Protein AF-A0A1B5V958-F1 (afdb_monomer_lite)

pLDDT: mean 80.7, std 12.45, range [52.69, 96.69]

Organism: Ustilaginoidea virens (NCBI:txid1159556)

Structure (mmCIF, N/CA/C/O backbone):
data_AF-A0A1B5V958-F1
#
_entry.id   AF-A0A1B5V958-F1
#
loop_
_atom_site.group_PDB
_atom_site.id
_atom_site.type_symbol
_atom_site.label_atom_id
_atom_site.label_alt_id
_atom_site.label_comp_id
_atom_site.label_asym_id
_atom_site.label_entity_id
_atom_site.label_seq_id
_atom_site.pdbx_PDB_ins_code
_atom_site.Cartn_x
_atom_site.Cartn_y
_atom_site.Cartn_z
_atom_site.occupancy
_atom_site.B_iso_or_equiv
_atom_site.auth_seq_id
_atom_site.auth_comp_id
_atom_site.auth_asym_id
_atom_site.auth_atom_id
_atom_site.pdbx_PDB_model_num
ATOM 1 N N . MET A 1 1 ? 34.804 -24.065 -21.962 1.00 60.25 1 MET A N 1
ATOM 2 C CA . MET A 1 1 ? 35.078 -23.161 -23.095 1.00 60.25 1 MET A CA 1
ATOM 3 C C . MET A 1 1 ? 34.853 -21.756 -22.603 1.00 60.25 1 MET A C 1
ATOM 5 O O . MET A 1 1 ? 33.729 -21.274 -22.607 1.00 60.25 1 MET A O 1
ATOM 9 N N . ASP A 1 2 ? 35.911 -21.165 -22.068 1.00 54.91 2 ASP A N 1
ATOM 10 C CA . ASP A 1 2 ? 35.878 -19.837 -21.474 1.00 54.91 2 ASP A CA 1
ATOM 11 C C . ASP A 1 2 ? 35.999 -18.815 -22.601 1.00 54.91 2 ASP A C 1
ATOM 13 O O . ASP A 1 2 ? 37.068 -18.658 -23.192 1.00 54.91 2 ASP A O 1
ATOM 17 N N . TYR A 1 3 ? 34.895 -18.152 -22.944 1.00 64.25 3 TYR A N 1
ATOM 18 C CA . TYR A 1 3 ? 34.936 -17.037 -23.882 1.00 64.25 3 TYR A CA 1
ATOM 19 C C . TYR A 1 3 ? 35.673 -15.876 -23.208 1.00 64.25 3 TYR A C 1
ATOM 21 O O . TYR A 1 3 ? 35.127 -15.160 -22.369 1.00 64.25 3 TYR A O 1
ATOM 29 N N . ARG A 1 4 ? 36.961 -15.742 -23.519 1.00 58.91 4 ARG A N 1
ATOM 30 C CA . ARG A 1 4 ? 37.767 -14.568 -23.191 1.00 58.91 4 ARG A CA 1
ATOM 31 C C . ARG A 1 4 ? 37.649 -13.621 -24.387 1.00 58.91 4 ARG A C 1
ATOM 33 O O . ARG A 1 4 ? 38.234 -13.933 -25.421 1.00 58.91 4 ARG A O 1
ATOM 40 N N . PRO A 1 5 ? 36.900 -12.508 -24.295 1.00 63.00 5 PRO A N 1
ATOM 41 C CA . PRO A 1 5 ? 36.866 -11.537 -25.376 1.00 63.00 5 PRO A CA 1
ATOM 42 C C . PRO A 1 5 ? 38.249 -10.892 -25.485 1.00 63.00 5 PRO A C 1
ATOM 44 O O . PRO A 1 5 ? 38.697 -10.177 -24.586 1.00 63.00 5 PRO A O 1
ATOM 47 N N . THR A 1 6 ? 38.960 -11.198 -26.566 1.00 61.06 6 THR A N 1
ATOM 48 C CA . THR A 1 6 ? 40.213 -10.532 -26.915 1.00 61.06 6 THR A CA 1
ATOM 49 C C . THR A 1 6 ? 39.839 -9.133 -27.391 1.00 61.06 6 THR A C 1
ATOM 51 O O . THR A 1 6 ? 39.266 -8.994 -28.464 1.00 61.06 6 THR A O 1
ATOM 54 N N . ILE A 1 7 ? 40.097 -8.095 -26.591 1.00 56.62 7 ILE A N 1
ATOM 55 C CA . ILE A 1 7 ? 39.863 -6.710 -27.023 1.00 56.62 7 ILE A CA 1
ATOM 56 C C . ILE A 1 7 ? 40.881 -6.399 -28.129 1.00 56.62 7 ILE A C 1
ATOM 58 O O . ILE A 1 7 ? 42.045 -6.106 -27.848 1.00 56.62 7 ILE A O 1
ATOM 62 N N . GLN A 1 8 ? 40.472 -6.550 -29.389 1.00 57.44 8 GLN A N 1
ATOM 63 C CA . GLN A 1 8 ? 41.285 -6.223 -30.559 1.00 57.44 8 GLN A CA 1
ATOM 64 C C . GLN A 1 8 ? 41.275 -4.705 -30.806 1.00 57.44 8 GLN A C 1
ATOM 66 O O . GLN A 1 8 ? 40.425 -3.983 -30.290 1.00 57.44 8 GLN A O 1
ATOM 71 N N . SER A 1 9 ? 42.297 -4.216 -31.519 1.00 52.69 9 SER A N 1
ATOM 72 C CA . SER A 1 9 ? 42.660 -2.802 -31.719 1.00 52.69 9 SER A CA 1
ATOM 73 C C . SER A 1 9 ? 41.475 -1.821 -31.865 1.00 52.69 9 SER A C 1
ATOM 75 O O . SER A 1 9 ? 40.441 -2.182 -32.418 1.00 52.69 9 SER A O 1
ATOM 77 N N . PRO A 1 10 ? 41.626 -0.539 -31.468 1.00 60.00 10 PRO A N 1
ATOM 78 C CA . PRO A 1 10 ? 40.516 0.416 -31.306 1.00 60.00 10 PRO A CA 1
ATOM 79 C C . PRO A 1 10 ? 39.642 0.682 -32.548 1.00 60.00 10 PRO A C 1
ATOM 81 O O . PRO A 1 10 ? 38.552 1.226 -32.397 1.00 60.00 10 PRO A O 1
ATOM 84 N N . ALA A 1 11 ? 40.077 0.295 -33.754 1.00 56.94 11 ALA A N 1
ATOM 85 C CA . ALA A 1 11 ? 39.252 0.345 -34.963 1.00 56.94 11 ALA A CA 1
ATOM 86 C C . ALA A 1 11 ? 38.171 -0.756 -35.009 1.00 56.94 11 ALA A C 1
ATOM 88 O O . ALA A 1 11 ? 37.102 -0.515 -35.551 1.00 56.94 11 ALA A O 1
ATOM 89 N N . THR A 1 12 ? 38.426 -1.926 -34.413 1.00 64.44 12 THR A N 1
ATOM 90 C CA . THR A 1 12 ? 37.522 -3.095 -34.394 1.00 64.44 12 THR A CA 1
ATOM 91 C C . THR A 1 12 ? 36.619 -3.102 -33.160 1.00 64.44 12 THR A C 1
ATOM 93 O O . THR A 1 12 ? 35.487 -3.560 -33.224 1.00 64.44 12 THR A O 1
ATOM 96 N N . ALA A 1 13 ? 37.054 -2.471 -32.064 1.00 71.88 13 ALA A N 1
ATOM 97 C CA . ALA A 1 13 ? 36.281 -2.381 -30.823 1.00 71.88 13 ALA A CA 1
ATOM 98 C C . ALA A 1 13 ? 34.889 -1.740 -30.996 1.00 71.88 13 ALA A C 1
ATOM 100 O O . ALA A 1 13 ? 33.962 -2.046 -30.247 1.00 71.88 13 ALA A O 1
ATOM 101 N N . LYS A 1 14 ? 34.728 -0.831 -31.968 1.00 74.50 14 LYS A N 1
ATOM 102 C CA . LYS A 1 14 ? 33.423 -0.237 -32.281 1.00 74.50 14 LYS A CA 1
ATOM 103 C C . LYS A 1 14 ? 32.501 -1.244 -32.965 1.00 74.50 14 LYS A C 1
ATOM 105 O O . LYS A 1 14 ? 31.326 -1.274 -32.620 1.00 74.50 14 LYS A O 1
ATOM 110 N N . ASP A 1 15 ? 33.019 -2.033 -33.897 1.00 81.56 15 ASP A N 1
ATOM 111 C CA . ASP A 1 15 ? 32.241 -3.041 -34.620 1.00 81.56 15 ASP A CA 1
ATOM 112 C C . ASP A 1 15 ? 31.860 -4.195 -33.682 1.00 81.56 15 ASP A C 1
ATOM 114 O O . ASP A 1 15 ? 30.693 -4.572 -33.625 1.00 81.56 15 ASP A O 1
ATOM 118 N N . ASP A 1 16 ? 32.783 -4.620 -32.814 1.00 80.81 16 ASP A N 1
ATOM 119 C CA . ASP A 1 16 ? 32.522 -5.621 -31.773 1.00 80.81 16 ASP A CA 1
ATOM 120 C C . ASP A 1 16 ? 31.392 -5.181 -30.820 1.00 80.81 16 ASP A C 1
ATOM 122 O O . ASP A 1 16 ? 30.535 -5.978 -30.437 1.00 80.81 16 ASP A O 1
ATOM 126 N N . LEU A 1 17 ? 31.344 -3.894 -30.444 1.00 85.50 17 LEU A N 1
ATOM 127 C CA . LEU A 1 17 ? 30.254 -3.358 -29.618 1.00 85.50 17 LEU A CA 1
ATOM 128 C C . LEU A 1 17 ? 28.916 -3.293 -30.362 1.00 85.50 17 LEU A C 1
ATOM 130 O O . LEU A 1 17 ? 27.871 -3.462 -29.731 1.00 85.50 17 LEU A O 1
ATOM 134 N N . ILE A 1 18 ? 28.929 -3.042 -31.674 1.00 85.94 18 ILE A N 1
ATOM 135 C CA . ILE A 1 18 ? 27.713 -3.067 -32.494 1.00 85.94 18 ILE A CA 1
ATOM 136 C C . ILE A 1 18 ? 27.178 -4.495 -32.595 1.00 85.94 18 ILE A C 1
ATOM 138 O O . ILE A 1 18 ? 25.982 -4.697 -32.378 1.00 85.94 18 ILE A O 1
ATOM 142 N N . ASP A 1 19 ? 28.035 -5.482 -32.833 1.00 85.31 19 ASP A N 1
ATOM 143 C CA . ASP A 1 19 ? 27.635 -6.890 -32.901 1.00 85.31 19 ASP A CA 1
ATOM 144 C C . ASP A 1 19 ? 27.047 -7.374 -31.571 1.00 85.31 19 ASP A C 1
ATOM 146 O O . ASP A 1 19 ? 25.979 -7.993 -31.548 1.00 85.31 19 ASP A O 1
ATOM 150 N N . ILE A 1 20 ? 27.676 -7.007 -30.449 1.00 85.56 20 ILE A N 1
ATOM 151 C CA . ILE A 1 20 ? 27.151 -7.302 -29.111 1.00 85.56 20 ILE A CA 1
ATOM 152 C C . ILE A 1 20 ? 25.764 -6.682 -28.944 1.00 85.56 20 ILE A C 1
ATOM 154 O O . ILE A 1 20 ? 24.820 -7.407 -28.641 1.00 85.56 20 ILE A O 1
ATOM 158 N N . LEU A 1 21 ? 25.605 -5.376 -29.181 1.00 87.06 21 LEU A N 1
ATOM 159 C CA . LEU A 1 21 ? 24.332 -4.685 -28.957 1.00 87.06 21 LEU A CA 1
ATOM 160 C C . LEU A 1 21 ? 23.206 -5.213 -29.860 1.00 87.06 21 LEU A C 1
ATOM 162 O O . LEU A 1 21 ? 22.055 -5.261 -29.434 1.00 87.06 21 LEU A O 1
ATOM 166 N N . THR A 1 22 ? 23.536 -5.639 -31.079 1.00 86.69 22 THR A N 1
ATOM 167 C CA . THR A 1 22 ? 22.572 -6.189 -32.048 1.00 86.69 22 THR A CA 1
ATOM 168 C C . THR A 1 22 ? 22.161 -7.626 -31.707 1.00 86.69 22 THR A C 1
ATOM 170 O O . THR A 1 22 ? 21.081 -8.067 -32.095 1.00 86.69 22 THR A O 1
ATOM 173 N N . SER A 1 23 ? 22.996 -8.355 -30.962 1.00 88.94 23 SER A N 1
ATOM 174 C CA . SER A 1 23 ? 22.691 -9.709 -30.483 1.00 88.94 23 SER A CA 1
ATOM 175 C C . SER A 1 23 ? 21.815 -9.746 -29.225 1.00 88.94 23 SER A C 1
ATOM 177 O O . SER A 1 23 ? 21.237 -10.790 -28.920 1.00 88.94 23 SER A O 1
ATOM 179 N N . LEU A 1 24 ? 21.704 -8.624 -28.503 1.00 90.00 24 LEU A N 1
ATOM 180 C CA . LEU A 1 24 ? 20.885 -8.531 -27.298 1.00 90.00 24 LEU A CA 1
ATOM 181 C C . LEU A 1 24 ? 19.399 -8.460 -27.651 1.00 90.00 24 LEU A C 1
ATOM 183 O O . LEU A 1 24 ? 18.975 -7.747 -28.563 1.00 90.00 24 LEU A O 1
ATOM 187 N N . ASN A 1 25 ? 18.582 -9.159 -26.876 1.00 88.69 25 ASN A N 1
ATOM 188 C CA . ASN A 1 25 ? 17.139 -8.978 -26.887 1.00 88.69 25 ASN A CA 1
ATOM 189 C C . ASN A 1 25 ? 16.741 -7.831 -25.925 1.00 88.69 25 ASN A C 1
ATOM 191 O O . ASN A 1 25 ? 17.490 -7.504 -25.003 1.00 88.69 25 ASN A O 1
ATOM 195 N N . PRO A 1 26 ? 15.561 -7.197 -26.093 1.00 84.12 26 PRO A N 1
ATOM 196 C CA . PRO A 1 26 ? 15.160 -6.051 -25.265 1.00 84.12 26 PRO A CA 1
ATOM 197 C C . PRO A 1 26 ? 15.174 -6.320 -23.750 1.00 84.12 26 PRO A C 1
ATOM 199 O O . PRO A 1 26 ? 15.380 -5.404 -22.956 1.00 84.12 26 PRO A O 1
ATOM 202 N N . THR A 1 27 ? 14.964 -7.574 -23.348 1.00 85.50 27 THR A N 1
ATOM 203 C CA . THR A 1 27 ? 14.993 -8.033 -21.953 1.00 85.50 27 THR A CA 1
ATOM 204 C C . THR A 1 27 ? 16.396 -8.087 -21.358 1.00 85.50 27 THR A C 1
ATOM 206 O O . THR A 1 27 ? 16.525 -7.872 -20.157 1.00 85.50 27 THR A O 1
ATOM 209 N N . ASP A 1 28 ? 17.438 -8.303 -22.165 1.00 87.19 28 ASP A N 1
ATOM 210 C CA . ASP A 1 28 ? 18.832 -8.336 -21.692 1.00 87.19 28 ASP A CA 1
ATOM 211 C C . ASP A 1 28 ? 19.295 -6.973 -21.149 1.00 87.19 28 ASP A C 1
ATOM 213 O O . ASP A 1 28 ? 20.216 -6.892 -20.337 1.00 87.19 28 ASP A O 1
ATOM 217 N N . LEU A 1 29 ? 18.646 -5.891 -21.589 1.00 86.75 29 LEU A N 1
ATOM 218 C CA . LEU A 1 29 ? 18.909 -4.520 -21.149 1.00 86.75 29 LEU A CA 1
ATOM 219 C C . LEU A 1 29 ? 17.912 -4.031 -20.089 1.00 86.75 29 LEU A C 1
ATOM 221 O O . LEU A 1 29 ? 18.084 -2.945 -19.528 1.00 86.75 29 LEU A O 1
ATOM 225 N N . ALA A 1 30 ? 16.854 -4.797 -19.822 1.00 89.25 30 ALA A N 1
ATOM 226 C CA . ALA A 1 30 ? 15.836 -4.401 -18.868 1.00 89.25 30 ALA A CA 1
ATOM 227 C C . ALA A 1 30 ? 16.379 -4.537 -17.441 1.00 89.25 30 ALA A C 1
ATOM 229 O O . ALA A 1 30 ? 16.891 -5.579 -17.035 1.00 89.25 30 ALA A O 1
ATOM 230 N N . SER A 1 31 ? 16.235 -3.476 -16.646 1.00 86.06 31 SER A N 1
ATOM 231 C CA . SER A 1 31 ? 16.479 -3.584 -15.208 1.00 86.06 31 SER A CA 1
ATOM 232 C C . SER A 1 31 ? 15.431 -4.507 -14.576 1.00 86.06 31 SER A C 1
ATOM 234 O O . SER A 1 31 ? 14.266 -4.467 -14.986 1.00 86.06 31 SER A O 1
ATOM 236 N N . PRO A 1 32 ? 15.801 -5.320 -13.571 1.00 87.06 32 PRO A N 1
ATOM 237 C CA . PRO A 1 32 ? 14.835 -6.157 -12.881 1.00 87.06 32 PRO A CA 1
ATOM 238 C C . PRO A 1 32 ? 13.746 -5.289 -12.248 1.00 87.06 32 PRO A C 1
ATOM 240 O O . PRO A 1 32 ? 14.011 -4.199 -11.735 1.00 87.06 32 PRO A O 1
ATOM 243 N N . THR A 1 33 ? 12.509 -5.784 -12.262 1.00 89.50 33 THR A N 1
ATOM 244 C CA . THR A 1 33 ? 11.432 -5.156 -11.498 1.00 89.50 33 THR A CA 1
ATOM 245 C C . THR A 1 33 ? 11.793 -5.196 -10.015 1.00 89.50 33 THR A C 1
ATOM 247 O O . THR A 1 33 ? 12.207 -6.234 -9.497 1.00 89.50 33 THR A O 1
ATOM 250 N N . GLY A 1 34 ? 11.659 -4.054 -9.338 1.00 90.56 34 GLY A N 1
ATOM 251 C CA . GLY A 1 34 ? 11.888 -3.967 -7.89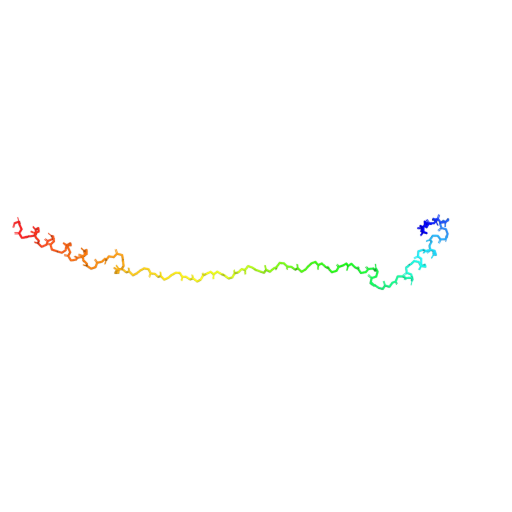9 1.00 90.56 34 GLY A CA 1
ATOM 252 C C . GLY A 1 34 ? 10.945 -4.884 -7.107 1.00 90.56 34 GLY A C 1
ATOM 253 O O . GLY A 1 34 ? 9.916 -5.323 -7.629 1.00 90.56 34 GLY A O 1
ATOM 254 N N . PRO A 1 35 ? 11.273 -5.183 -5.840 1.00 94.44 35 PRO A N 1
ATOM 255 C CA . PRO A 1 35 ? 10.405 -5.990 -4.996 1.00 94.44 35 PRO A CA 1
ATOM 256 C C . PRO A 1 35 ? 9.046 -5.309 -4.792 1.00 94.44 35 PRO A C 1
ATOM 258 O O . PRO A 1 35 ? 8.929 -4.082 -4.837 1.00 94.44 35 PRO A O 1
ATOM 261 N N . ALA A 1 36 ? 8.021 -6.115 -4.510 1.00 94.38 36 ALA A N 1
ATOM 262 C CA . ALA A 1 36 ? 6.751 -5.591 -4.025 1.00 94.38 36 ALA A CA 1
ATOM 263 C C . ALA A 1 36 ? 6.966 -4.797 -2.721 1.00 94.38 36 ALA A C 1
ATOM 265 O O . ALA A 1 36 ? 7.800 -5.162 -1.889 1.00 94.38 36 ALA A O 1
ATOM 266 N N . GLY A 1 37 ? 6.213 -3.709 -2.549 1.00 95.12 37 GLY A N 1
ATOM 267 C CA . GLY A 1 37 ? 6.232 -2.924 -1.315 1.00 95.12 37 GLY A CA 1
ATOM 268 C C . GLY A 1 37 ? 5.677 -3.704 -0.113 1.00 95.12 37 GLY A C 1
ATOM 269 O O . GLY A 1 37 ? 5.031 -4.739 -0.288 1.00 95.12 37 GLY A O 1
ATOM 270 N N . PRO A 1 38 ? 5.905 -3.219 1.120 1.00 96.50 38 PRO A N 1
ATOM 271 C CA . PRO A 1 38 ? 5.356 -3.850 2.313 1.00 96.50 38 PRO A CA 1
ATOM 272 C C . PRO A 1 38 ? 3.826 -3.745 2.357 1.00 96.50 38 PRO A C 1
ATOM 274 O O . PRO A 1 38 ? 3.236 -2.775 1.878 1.00 96.50 38 PRO A O 1
ATOM 277 N N . THR A 1 39 ? 3.187 -4.716 3.008 1.00 95.75 39 THR A N 1
ATOM 278 C CA . THR A 1 39 ? 1.774 -4.614 3.392 1.00 95.75 39 THR A CA 1
ATOM 279 C C . THR A 1 39 ? 1.589 -3.465 4.388 1.00 95.75 39 THR A C 1
ATOM 281 O O . THR A 1 39 ? 2.408 -3.281 5.289 1.00 95.75 39 THR A O 1
ATOM 284 N N . GLY A 1 40 ? 0.510 -2.692 4.230 1.00 96.25 40 GLY A N 1
ATOM 285 C CA . GLY A 1 40 ? 0.167 -1.601 5.144 1.00 96.25 40 GLY A CA 1
ATOM 286 C C . GLY A 1 40 ? -0.117 -2.070 6.582 1.00 96.25 40 GLY A C 1
ATOM 287 O O . GLY A 1 40 ? -0.299 -3.265 6.827 1.00 96.25 40 GLY A O 1
ATOM 288 N N . PRO A 1 41 ? -0.162 -1.137 7.549 1.00 96.69 41 PRO A N 1
ATOM 289 C CA . PRO A 1 41 ? -0.453 -1.465 8.940 1.00 96.69 41 PRO A CA 1
ATOM 290 C C . PRO A 1 41 ? -1.879 -2.004 9.113 1.00 96.69 41 PRO A C 1
ATOM 292 O O . PRO A 1 41 ? -2.781 -1.705 8.331 1.00 96.69 41 PRO A O 1
ATOM 295 N N . ALA A 1 42 ? -2.086 -2.773 10.183 1.00 96.69 42 ALA A N 1
ATOM 296 C CA . ALA A 1 42 ? -3.420 -3.182 10.604 1.00 96.69 42 ALA A CA 1
ATOM 297 C C . ALA A 1 42 ? -4.252 -1.977 11.083 1.00 96.69 42 ALA A C 1
ATOM 299 O O . ALA A 1 42 ? -3.712 -0.982 11.571 1.00 96.69 42 ALA A O 1
ATOM 300 N N . ASN A 1 43 ? -5.577 -2.098 10.986 1.00 95.81 43 ASN A N 1
ATOM 301 C CA . ASN A 1 43 ? -6.499 -1.105 11.531 1.00 95.81 43 ASN A CA 1
ATOM 302 C C . ASN A 1 43 ? -6.430 -1.070 13.070 1.00 95.81 43 ASN A C 1
ATOM 304 O O . ASN A 1 43 ? -6.200 -2.111 13.693 1.00 95.81 43 ASN A O 1
ATOM 308 N N . PRO A 1 44 ? -6.665 0.096 13.697 1.00 95.62 44 PRO A N 1
ATOM 309 C CA . PRO A 1 44 ? -6.725 0.197 15.148 1.00 95.62 44 PRO A CA 1
ATOM 310 C C . PRO A 1 44 ? -7.897 -0.611 15.716 1.00 95.62 44 PRO A C 1
ATOM 312 O O . PRO A 1 44 ? -8.963 -0.715 15.103 1.00 95.62 44 PRO A O 1
ATOM 315 N N . THR A 1 45 ? -7.713 -1.136 16.926 1.00 94.31 45 THR A N 1
ATOM 316 C CA . THR A 1 45 ? -8.811 -1.704 17.715 1.00 94.31 45 THR A CA 1
ATOM 317 C C . THR A 1 45 ? -9.821 -0.607 18.057 1.00 94.31 45 THR A C 1
ATOM 319 O O . THR A 1 45 ? -9.440 0.524 18.362 1.00 94.31 45 THR A O 1
ATOM 322 N N . GLY A 1 46 ? -11.113 -0.941 18.003 1.00 95.62 46 GLY A N 1
ATOM 323 C CA . GLY A 1 46 ? -12.193 -0.023 18.363 1.00 95.62 46 GLY A CA 1
ATOM 324 C C . GLY A 1 46 ? -12.157 0.422 19.835 1.00 95.62 46 GLY A C 1
ATOM 325 O O . GLY A 1 46 ? -11.409 -0.135 20.642 1.00 95.62 46 GLY A O 1
ATOM 326 N N . PRO A 1 47 ? -12.966 1.429 20.203 1.00 94.94 47 PRO A N 1
ATOM 327 C CA . PRO A 1 47 ? -13.007 1.950 21.563 1.00 94.94 47 PRO A CA 1
ATOM 328 C C . PRO A 1 47 ? -13.519 0.908 22.566 1.00 94.94 47 PRO A C 1
ATOM 330 O O . PRO A 1 47 ? -14.430 0.133 22.274 1.00 94.94 47 PRO A O 1
ATOM 333 N N . THR A 1 48 ? -12.965 0.935 23.778 1.00 93.19 48 THR A N 1
ATOM 334 C CA . THR 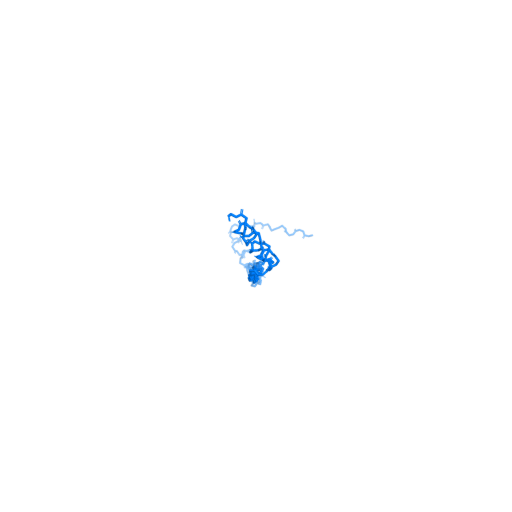A 1 48 ? -13.494 0.180 24.921 1.00 93.19 48 THR A CA 1
ATOM 335 C C . THR A 1 48 ? -14.767 0.845 25.445 1.00 93.19 48 THR A C 1
ATOM 337 O O . THR A 1 48 ? -14.851 2.072 25.510 1.00 93.19 48 THR A O 1
ATOM 340 N N . ASN A 1 49 ? -15.749 0.038 25.858 1.00 92.94 49 ASN A N 1
ATOM 341 C CA . ASN A 1 49 ? -16.970 0.546 26.482 1.00 92.94 49 ASN A CA 1
ATOM 342 C C . ASN A 1 49 ? -16.662 1.294 27.793 1.00 92.94 49 ASN A C 1
ATOM 344 O O . ASN A 1 49 ? -15.788 0.864 28.552 1.00 92.94 49 ASN A O 1
ATOM 348 N N . PRO A 1 50 ? -17.390 2.383 28.095 1.00 89.94 50 PRO A N 1
ATOM 349 C CA . PRO A 1 50 ? -17.266 3.063 29.375 1.00 89.94 50 PRO A CA 1
ATOM 350 C C . PRO A 1 50 ? -17.738 2.160 30.522 1.00 89.94 50 PRO A C 1
ATOM 352 O O . PRO A 1 50 ? -18.703 1.408 30.385 1.00 89.94 50 PRO A O 1
ATOM 355 N N . ILE A 1 51 ? -17.066 2.271 31.667 1.00 90.50 51 ILE A N 1
ATOM 356 C CA . ILE A 1 51 ? -17.467 1.607 32.912 1.00 90.50 51 ILE A CA 1
ATOM 357 C C . ILE A 1 51 ? -18.716 2.315 33.449 1.00 90.50 51 ILE A C 1
ATOM 359 O O . ILE A 1 51 ? -18.763 3.549 33.477 1.00 90.50 51 ILE A O 1
ATOM 363 N N . SER A 1 52 ? -19.734 1.561 33.871 1.00 87.56 52 SER A N 1
ATOM 364 C CA . SER A 1 52 ? -20.936 2.167 34.444 1.00 87.56 52 SER A CA 1
ATOM 365 C C . SER A 1 52 ? -20.677 2.653 35.875 1.00 87.56 52 SER A C 1
ATOM 367 O O . SER A 1 52 ? -19.865 2.094 36.613 1.00 87.56 52 SER A O 1
ATOM 369 N N . LEU A 1 53 ? -21.405 3.684 36.316 1.00 83.44 53 LEU A N 1
ATOM 370 C CA . LEU A 1 53 ? -21.318 4.141 37.709 1.00 83.44 53 LEU A CA 1
ATOM 371 C C . LEU A 1 53 ? -21.738 3.055 38.707 1.00 83.44 53 LEU A C 1
ATOM 373 O O . LEU A 1 53 ? -21.268 3.066 39.838 1.00 83.44 53 LEU A O 1
ATOM 377 N N . THR A 1 54 ? -22.600 2.123 38.297 1.00 82.19 54 THR A N 1
ATOM 378 C CA . THR A 1 54 ? -23.017 0.986 39.126 1.00 82.19 54 THR A CA 1
ATOM 379 C C . THR A 1 54 ? -21.879 -0.007 39.350 1.00 82.19 54 THR A C 1
ATOM 381 O O . THR A 1 54 ? -21.783 -0.560 40.442 1.00 82.19 54 THR A O 1
ATOM 384 N N . ASP A 1 55 ? -20.992 -0.177 38.366 1.00 82.12 55 ASP A N 1
ATOM 385 C CA . ASP A 1 55 ? -19.788 -1.004 38.513 1.00 82.12 55 ASP A CA 1
ATOM 386 C C . ASP A 1 55 ? -18.756 -0.338 39.434 1.00 82.12 55 ASP A C 1
ATOM 388 O O . ASP A 1 55 ? -18.045 -1.016 40.172 1.00 82.12 55 ASP A O 1
ATOM 392 N N . LEU A 1 56 ? -18.682 0.998 39.413 1.00 82.25 56 LEU A N 1
ATOM 393 C CA . LEU A 1 56 ? -17.743 1.767 40.235 1.00 82.25 56 LEU A CA 1
ATOM 394 C C . LEU A 1 56 ? -18.230 1.960 41.679 1.00 82.25 56 LEU A C 1
ATOM 396 O O . LEU A 1 56 ? -17.431 1.974 42.615 1.00 82.25 56 LEU A O 1
ATOM 400 N N . PHE A 1 57 ? -19.541 2.103 41.863 1.00 81.62 57 PHE A N 1
ATOM 401 C CA . PHE A 1 57 ? -20.182 2.298 43.156 1.00 81.62 57 PHE A CA 1
ATOM 402 C C . PHE A 1 57 ? -21.364 1.336 43.295 1.00 81.62 57 PHE A C 1
ATOM 404 O O . PHE A 1 57 ? -22.492 1.666 42.907 1.00 81.62 57 PHE A O 1
ATOM 411 N N . PRO A 1 58 ? -21.139 0.157 43.899 1.00 78.69 58 PRO A N 1
ATOM 412 C CA . PRO A 1 58 ? -22.216 -0.754 44.235 1.00 78.69 58 PRO A CA 1
ATOM 413 C C . PRO A 1 58 ? -23.240 -0.032 45.112 1.00 78.69 58 PRO A C 1
ATOM 415 O O . PRO A 1 58 ? -22.884 0.670 46.061 1.00 78.69 58 PRO A O 1
ATOM 418 N N . GLN A 1 59 ? -24.525 -0.219 44.820 1.00 74.62 59 GLN A N 1
ATOM 419 C CA . GLN A 1 59 ? -25.630 0.433 45.537 1.00 74.62 59 GLN A CA 1
ATOM 420 C C . GLN A 1 59 ? -25.583 0.162 47.055 1.00 74.62 59 GLN A C 1
ATOM 422 O O . GLN A 1 59 ? -26.027 0.991 47.851 1.00 74.62 59 GLN A O 1
ATOM 427 N N . GLU A 1 60 ? -24.973 -0.960 47.449 1.00 69.62 60 GLU A N 1
ATOM 428 C CA . GLU A 1 60 ? -24.669 -1.340 48.830 1.00 69.62 60 GLU A CA 1
ATOM 429 C C . GLU A 1 60 ? -23.848 -0.265 49.569 1.00 69.62 60 GLU A C 1
ATOM 431 O O . GLU A 1 60 ? -24.159 0.090 50.705 1.00 69.62 60 GLU A O 1
ATOM 436 N N . ALA A 1 61 ? -22.849 0.335 48.909 1.00 70.19 61 ALA A N 1
ATOM 437 C CA . ALA A 1 61 ? -21.993 1.361 49.505 1.00 70.19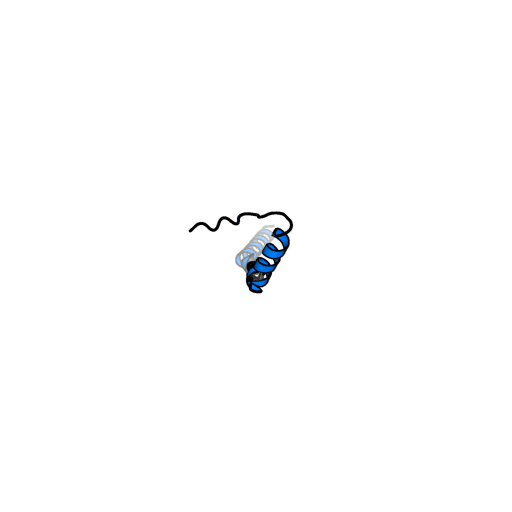 61 ALA A CA 1
ATOM 438 C C . ALA A 1 61 ? -22.759 2.668 49.776 1.00 70.19 61 ALA A C 1
ATOM 440 O O . ALA A 1 61 ? -22.591 3.292 50.826 1.00 70.19 61 ALA A O 1
ATOM 441 N N . GLY A 1 62 ? -23.654 3.062 48.863 1.00 73.06 62 GLY A N 1
ATOM 442 C CA . GLY A 1 62 ? -24.512 4.237 49.042 1.00 73.06 62 GLY A CA 1
ATOM 443 C C . GLY A 1 62 ? -25.519 4.065 50.184 1.00 73.06 62 GLY A C 1
ATOM 444 O O . GLY A 1 62 ? -25.734 4.995 50.966 1.00 73.06 62 GLY A O 1
ATOM 445 N N . ARG A 1 63 ? -26.089 2.859 50.329 1.00 80.81 63 ARG A N 1
ATOM 446 C CA . ARG A 1 63 ? -27.016 2.518 51.422 1.00 80.81 63 ARG A CA 1
ATOM 447 C C . ARG A 1 63 ? -26.329 2.564 52.787 1.00 80.81 63 ARG A C 1
ATOM 449 O O . ARG A 1 63 ? -26.866 3.167 53.713 1.00 80.81 63 ARG A O 1
ATOM 456 N N . MET A 1 64 ? -25.115 2.027 52.896 1.00 75.31 64 MET A N 1
ATOM 457 C CA . MET A 1 64 ? -24.354 2.047 54.151 1.00 75.31 64 MET A CA 1
ATOM 458 C C . MET A 1 64 ? -24.003 3.467 54.614 1.00 75.31 64 MET A C 1
ATOM 460 O O . MET A 1 64 ? -24.127 3.777 55.800 1.00 75.31 64 MET A O 1
ATOM 464 N N . CYS A 1 65 ? -23.627 4.361 53.695 1.00 76.19 65 CYS A N 1
ATOM 465 C CA . CYS A 1 65 ? -23.367 5.765 54.025 1.00 76.19 65 CYS A CA 1
ATOM 466 C C . CYS A 1 65 ? -24.615 6.476 54.571 1.00 76.19 65 CYS A C 1
ATOM 468 O O . CYS A 1 65 ? -24.521 7.228 55.543 1.00 76.19 65 CYS A O 1
ATOM 470 N N . TYR A 1 66 ? -25.790 6.218 53.988 1.00 79.50 66 TYR A N 1
ATOM 471 C CA . TYR A 1 66 ? -27.052 6.800 54.448 1.00 79.50 66 TYR A CA 1
ATOM 472 C C . TYR A 1 66 ? -27.433 6.331 55.860 1.00 79.50 66 TYR A C 1
ATOM 474 O O . TYR A 1 66 ? -27.783 7.155 56.709 1.00 79.50 66 TYR A O 1
ATOM 482 N N . GLU A 1 67 ? -27.295 5.035 56.143 1.00 84.06 67 GLU A N 1
ATOM 483 C CA . GLU A 1 67 ? -27.587 4.458 57.462 1.00 84.06 67 GLU A CA 1
ATOM 484 C C . GLU A 1 67 ? -26.628 4.967 58.549 1.00 84.06 67 GLU A C 1
ATOM 486 O O . GLU A 1 67 ? -27.056 5.327 59.648 1.00 84.06 67 GLU A O 1
ATOM 491 N N . VAL A 1 68 ? -25.334 5.102 58.241 1.00 84.50 68 VAL A N 1
ATOM 492 C CA . VAL A 1 68 ? -24.345 5.682 59.168 1.00 84.50 68 VAL A CA 1
ATOM 493 C C . VAL A 1 68 ? -24.664 7.148 59.482 1.00 84.50 68 VAL A C 1
ATOM 495 O O . VAL A 1 68 ? -24.568 7.571 60.639 1.00 84.50 68 VAL A O 1
ATOM 498 N N . LEU A 1 69 ? -25.075 7.929 58.480 1.00 84.56 69 LEU A N 1
ATOM 499 C CA . LEU A 1 69 ? -25.463 9.333 58.660 1.00 84.56 69 LEU A CA 1
ATOM 500 C C . LEU A 1 69 ? -26.747 9.472 59.486 1.00 84.56 69 LEU A C 1
ATOM 502 O O . LEU A 1 69 ? -26.816 10.328 60.371 1.00 84.56 69 LEU A O 1
ATOM 506 N N . LYS A 1 70 ? -27.741 8.609 59.252 1.00 84.25 70 LYS A N 1
ATOM 507 C CA . LYS A 1 70 ? -28.960 8.521 60.070 1.00 84.25 70 LYS A CA 1
ATOM 508 C C . LYS A 1 70 ? -28.619 8.200 61.520 1.00 84.25 70 LYS A C 1
ATOM 510 O O . LYS A 1 70 ? -29.025 8.940 62.411 1.00 84.25 70 LYS A O 1
ATOM 515 N N . LYS A 1 71 ? -27.806 7.166 61.746 1.00 82.25 71 LYS A N 1
ATOM 516 C CA . LYS A 1 71 ? -27.382 6.727 63.082 1.00 82.25 71 LYS A CA 1
ATOM 517 C C . LYS A 1 71 ? -26.645 7.831 63.846 1.00 82.25 71 LYS A C 1
ATOM 519 O O . LYS A 1 71 ? -26.902 8.005 65.033 1.00 82.25 71 LYS A O 1
ATOM 524 N N . LYS A 1 72 ? -25.784 8.603 63.169 1.00 79.44 72 LYS A N 1
ATOM 525 C CA . LYS A 1 72 ? -25.085 9.761 63.757 1.00 79.44 72 LYS A CA 1
ATOM 526 C C . LYS A 1 72 ? -26.021 10.919 64.101 1.00 79.44 72 LYS A C 1
ATOM 528 O O . LYS A 1 72 ? -25.823 11.553 65.128 1.00 79.44 72 LYS A O 1
ATOM 533 N N . LYS A 1 73 ? -27.042 11.188 63.281 1.00 76.50 73 LYS A N 1
ATOM 534 C CA . LYS A 1 73 ? -28.002 12.279 63.524 1.00 76.50 73 LYS A CA 1
ATOM 535 C C . LYS A 1 73 ? -28.943 11.996 64.699 1.00 76.50 73 LYS A C 1
ATOM 537 O O . LYS A 1 73 ? -29.430 12.929 65.319 1.00 76.50 73 LYS A O 1
ATOM 542 N N . THR A 1 74 ? -29.208 10.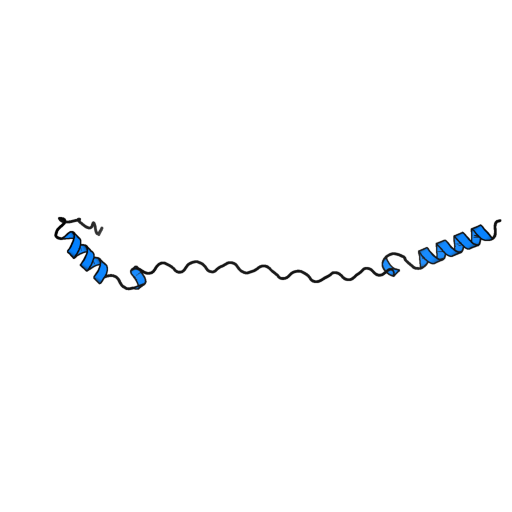726 64.994 1.00 66.75 74 THR A N 1
ATOM 543 C CA . THR A 1 74 ? -30.095 10.313 66.095 1.00 66.75 74 THR A CA 1
ATOM 544 C C . THR A 1 74 ? -29.391 10.261 67.459 1.00 66.75 74 THR A C 1
ATOM 546 O O . THR A 1 74 ? -30.060 10.109 68.471 1.00 66.75 74 THR A O 1
ATOM 549 N N . PHE A 1 75 ? -28.060 10.368 67.502 1.00 62.78 75 PHE A N 1
ATOM 550 C CA . PHE A 1 75 ? -27.260 10.287 68.734 1.00 62.78 75 PHE A CA 1
ATOM 551 C C . PHE A 1 75 ? -26.808 11.655 69.288 1.00 62.78 75 PHE A C 1
ATOM 553 O O . PHE A 1 75 ? -25.979 11.681 70.196 1.00 62.78 75 PHE A O 1
ATOM 560 N N . GLY A 1 76 ? -27.311 12.762 68.727 1.00 53.19 76 GLY A N 1
ATOM 561 C CA . GLY A 1 76 ? -27.040 14.135 69.172 1.00 53.19 76 GLY A CA 1
ATOM 562 C C . GLY A 1 76 ? -28.191 14.735 69.960 1.00 53.19 76 GLY A C 1
ATOM 563 O O . GLY A 1 76 ? -29.351 14.414 69.617 1.00 53.19 76 GLY A O 1
#

Secondary structure (DSSP, 8-state):
---------TTTHHHHHHHHHHH--GGGGPPPPPPPPPPPPPPPPPP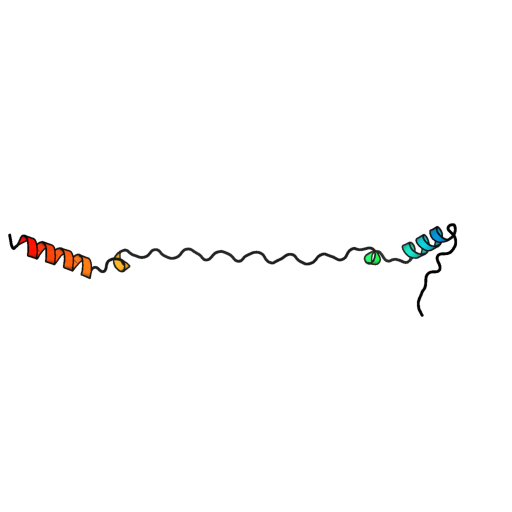PPPPPHHHHS-HHHHHHHHHHHHHHHTT-

Radius of gyration: 43.83 Å; chains: 1; bounding box: 73×37×104 Å

Foldseek 3Di:
DDPDPDCDDPVCNVVVVVVVVVPDDPVVPDDDDDDDDDDDDDDDDDDDDDDDVCNVDPVVNVVVVVVVVVVVVVVD

Sequence (76 aa):
MDYR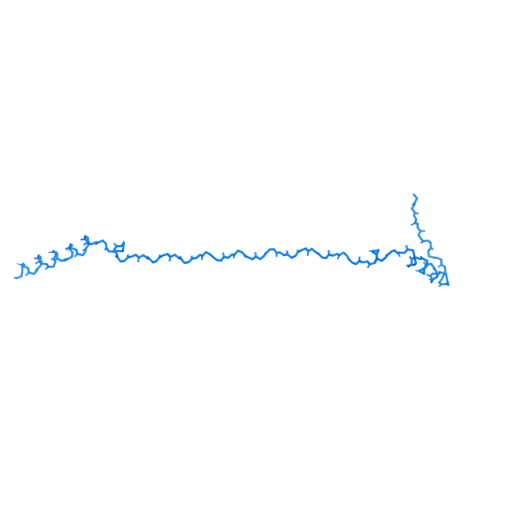PTIQSPATAKDDLIDILTSLNPTDLASPTGPAGPTGPANPTGPTNPISLTDLFPQEAGRMCYEVLKKKKTFG